Protein AF-S4PP83-F1 (afdb_monomer_lite)

Structure (mmCIF, N/CA/C/O backbone):
data_AF-S4PP83-F1
#
_entry.id   AF-S4PP83-F1
#
loop_
_atom_site.group_PDB
_atom_site.id
_atom_site.type_symbol
_atom_site.label_atom_id
_atom_site.label_alt_id
_atom_site.label_comp_id
_atom_site.label_asym_id
_atom_site.label_entity_id
_atom_site.label_seq_id
_atom_site.pdbx_PDB_ins_code
_atom_site.Cartn_x
_atom_site.Cartn_y
_atom_site.Cartn_z
_atom_site.occupancy
_atom_site.B_iso_or_equiv
_atom_site.auth_seq_id
_atom_site.auth_comp_id
_atom_site.auth_asym_id
_atom_site.auth_atom_id
_atom_site.pdbx_PDB_model_num
ATOM 1 N N . MET A 1 1 ? 0.139 30.162 13.757 1.00 38.66 1 MET A N 1
ATOM 2 C CA . MET A 1 1 ? -0.448 29.524 12.564 1.00 38.66 1 MET A CA 1
ATOM 3 C C . MET A 1 1 ? 0.105 28.121 12.531 1.00 38.66 1 MET A C 1
ATOM 5 O O . MET A 1 1 ? 1.319 27.969 12.560 1.00 38.66 1 MET A O 1
ATOM 9 N N . ASP A 1 2 ? -0.788 27.149 12.654 1.00 43.66 2 ASP A N 1
ATOM 10 C CA . ASP A 1 2 ? -0.506 25.734 12.886 1.00 43.66 2 ASP A CA 1
ATOM 11 C C . ASP A 1 2 ? 0.102 25.111 11.619 1.00 43.66 2 ASP A C 1
ATOM 13 O O . ASP A 1 2 ? -0.594 24.598 10.748 1.00 43.66 2 ASP A O 1
ATOM 17 N N . SER A 1 3 ? 1.416 25.258 11.453 1.00 46.00 3 SER A N 1
ATOM 18 C CA . SER A 1 3 ? 2.167 24.529 10.437 1.00 46.00 3 SER A CA 1
ATOM 19 C C . SER A 1 3 ? 2.406 23.121 10.971 1.00 46.00 3 SER A C 1
ATOM 21 O O . SER A 1 3 ? 3.496 22.829 11.463 1.00 46.00 3 SER A O 1
ATOM 23 N N . ALA A 1 4 ? 1.391 22.253 10.917 1.00 54.12 4 ALA A N 1
ATOM 24 C CA . ALA A 1 4 ? 1.631 20.818 11.023 1.00 54.12 4 ALA A CA 1
ATOM 25 C C . ALA A 1 4 ? 2.751 20.489 10.018 1.00 54.12 4 ALA A C 1
ATOM 27 O O . ALA A 1 4 ? 2.615 20.857 8.845 1.00 54.12 4 ALA A O 1
ATOM 28 N N . PRO A 1 5 ? 3.894 19.918 10.448 1.00 48.09 5 PRO A N 1
ATOM 29 C CA . PRO A 1 5 ? 5.007 19.685 9.543 1.00 48.09 5 PRO A CA 1
ATOM 30 C C . PRO A 1 5 ? 4.471 18.804 8.418 1.00 48.09 5 PRO A C 1
ATOM 32 O O . PRO A 1 5 ? 3.937 17.731 8.716 1.00 48.09 5 PRO A O 1
ATOM 35 N N . PRO A 1 6 ? 4.526 19.242 7.148 1.00 54.16 6 PRO A N 1
ATOM 36 C CA . PRO A 1 6 ? 4.029 18.419 6.072 1.00 54.16 6 PRO A CA 1
ATOM 37 C C . PRO A 1 6 ? 4.766 17.080 6.134 1.00 54.16 6 PRO A C 1
ATOM 39 O O . PRO A 1 6 ? 5.967 16.987 5.894 1.00 54.16 6 PRO A O 1
ATOM 42 N N . ASN A 1 7 ? 3.991 16.033 6.413 1.00 67.50 7 ASN A N 1
ATOM 43 C CA . ASN A 1 7 ? 4.173 14.736 5.795 1.00 67.50 7 ASN A CA 1
ATOM 44 C C . ASN A 1 7 ? 5.353 13.859 6.231 1.00 67.50 7 ASN A C 1
ATOM 46 O O . ASN A 1 7 ? 5.835 13.084 5.413 1.00 67.50 7 ASN A O 1
ATOM 50 N N . GLN A 1 8 ? 5.763 13.835 7.503 1.00 75.06 8 GLN A N 1
ATOM 51 C CA . GLN A 1 8 ? 6.611 12.713 7.963 1.00 75.06 8 GLN A CA 1
ATOM 52 C C . GLN A 1 8 ? 5.969 11.355 7.638 1.00 75.06 8 GLN A C 1
ATOM 54 O O . GLN A 1 8 ? 6.640 10.459 7.135 1.00 75.06 8 GLN A O 1
ATOM 59 N N . TYR A 1 9 ? 4.654 11.245 7.835 1.00 76.31 9 TYR A N 1
ATOM 60 C CA . TYR A 1 9 ? 3.901 10.046 7.485 1.00 76.31 9 TYR A CA 1
ATOM 61 C C . TYR A 1 9 ? 3.899 9.767 5.975 1.00 76.31 9 TYR A C 1
ATOM 63 O O . TYR A 1 9 ? 4.194 8.653 5.562 1.00 76.31 9 TYR A O 1
ATOM 71 N N . GLU A 1 10 ? 3.626 10.764 5.127 1.00 81.94 10 GLU A N 1
ATOM 72 C CA . GLU A 1 10 ? 3.614 10.546 3.673 1.00 81.94 10 GLU A CA 1
ATOM 73 C C . GLU A 1 10 ? 5.014 10.256 3.121 1.00 81.94 10 GLU A C 1
ATOM 75 O O . GLU A 1 10 ? 5.144 9.426 2.230 1.00 81.94 10 GLU A O 1
ATOM 80 N N . GLN A 1 11 ? 6.067 10.872 3.669 1.00 84.81 11 GLN A N 1
ATOM 81 C CA . GLN A 1 11 ? 7.448 10.555 3.301 1.00 84.81 11 GLN A CA 1
ATOM 82 C C . GLN A 1 11 ? 7.832 9.130 3.706 1.00 84.81 11 GLN A C 1
ATOM 84 O O . GLN A 1 11 ? 8.491 8.439 2.929 1.00 84.81 11 GLN A O 1
ATOM 89 N N . GLN A 1 12 ? 7.407 8.667 4.886 1.00 85.50 12 GLN A N 1
ATOM 90 C CA . GLN A 1 12 ? 7.595 7.274 5.302 1.00 85.50 12 GLN A CA 1
ATOM 91 C C . GLN A 1 12 ? 6.813 6.319 4.401 1.00 85.50 12 GLN A C 1
ATOM 93 O O . GLN A 1 12 ? 7.370 5.325 3.944 1.00 85.50 12 GLN A O 1
ATOM 98 N N . LEU A 1 13 ? 5.561 6.655 4.084 1.00 86.38 13 LEU A N 1
ATOM 99 C CA . LEU A 1 13 ? 4.716 5.872 3.189 1.00 86.38 13 LEU A CA 1
ATOM 100 C C . LEU A 1 13 ? 5.334 5.770 1.793 1.00 86.38 13 LEU A C 1
ATOM 102 O O . LEU A 1 13 ? 5.392 4.686 1.225 1.00 86.38 13 LEU A O 1
ATOM 106 N N . TYR A 1 14 ? 5.820 6.889 1.256 1.00 88.12 14 TYR A N 1
ATOM 107 C CA . TYR A 1 14 ? 6.475 6.953 -0.045 1.00 88.12 14 TYR A CA 1
ATOM 108 C C . TYR A 1 14 ? 7.798 6.184 -0.054 1.00 88.12 14 TYR A C 1
ATOM 110 O O . TYR A 1 14 ? 8.065 5.429 -0.983 1.00 88.12 14 TYR A O 1
ATOM 118 N N . SER A 1 15 ? 8.605 6.308 1.002 1.00 88.62 15 SER A N 1
ATOM 119 C CA . SER A 1 15 ? 9.860 5.555 1.129 1.00 88.62 15 SER A CA 1
ATOM 120 C C . SER A 1 15 ? 9.603 4.049 1.213 1.00 88.62 15 SER A C 1
ATOM 122 O O . SER A 1 15 ? 10.264 3.267 0.528 1.00 88.62 15 SER A O 1
ATOM 124 N N . ALA A 1 16 ? 8.602 3.633 1.995 1.00 89.31 16 ALA A N 1
ATOM 125 C CA . ALA A 1 16 ? 8.175 2.242 2.056 1.00 89.31 16 ALA A CA 1
ATOM 126 C C . ALA A 1 16 ? 7.676 1.782 0.679 1.00 89.31 16 ALA A C 1
ATOM 128 O O . ALA A 1 16 ? 8.155 0.777 0.170 1.00 89.31 16 ALA A O 1
ATOM 129 N N . PHE A 1 17 ? 6.817 2.565 0.022 1.00 90.50 17 PHE A N 1
ATOM 130 C CA . PHE A 1 17 ? 6.323 2.286 -1.327 1.00 90.50 17 PHE A CA 1
ATOM 131 C C . PHE A 1 17 ? 7.462 2.070 -2.332 1.00 90.50 17 PHE A C 1
ATOM 133 O O . PHE A 1 17 ? 7.479 1.042 -3.002 1.00 90.50 17 PHE A O 1
ATOM 140 N N . LYS A 1 18 ? 8.459 2.966 -2.390 1.00 89.62 18 LYS A N 1
ATOM 141 C CA . LYS A 1 18 ? 9.611 2.817 -3.299 1.00 89.62 18 LYS A CA 1
ATOM 142 C C . LYS A 1 18 ? 10.476 1.596 -2.974 1.00 89.62 18 LYS A C 1
ATOM 144 O O . LYS A 1 18 ? 11.094 1.046 -3.873 1.00 89.62 18 LYS A O 1
ATOM 149 N N . THR A 1 19 ? 10.482 1.122 -1.727 1.00 90.44 19 THR A N 1
ATOM 150 C CA . THR A 1 19 ? 11.159 -0.139 -1.361 1.00 90.44 19 THR A CA 1
ATOM 151 C C . THR A 1 19 ? 10.511 -1.359 -2.029 1.00 90.44 19 THR A C 1
ATOM 153 O O . THR A 1 19 ? 11.193 -2.341 -2.313 1.00 90.44 19 THR A O 1
ATOM 156 N N . PHE A 1 20 ? 9.202 -1.301 -2.290 1.00 87.94 20 PHE A N 1
ATOM 157 C CA . PHE A 1 20 ? 8.448 -2.378 -2.937 1.00 87.94 20 PHE A CA 1
ATOM 158 C C . PHE A 1 20 ? 8.276 -2.180 -4.455 1.00 87.94 20 PHE A C 1
ATOM 160 O O . PHE A 1 20 ? 7.924 -3.132 -5.152 1.00 87.94 20 PHE A O 1
ATOM 167 N N . ASP A 1 21 ? 8.545 -0.979 -4.974 1.00 87.56 21 ASP A N 1
ATOM 168 C CA . ASP A 1 21 ? 8.549 -0.636 -6.404 1.00 87.56 21 ASP A CA 1
ATOM 169 C C . ASP A 1 21 ? 9.848 -1.114 -7.074 1.00 87.56 21 ASP A C 1
ATOM 171 O O . ASP A 1 21 ? 10.705 -0.335 -7.480 1.00 87.56 21 ASP A O 1
ATOM 175 N N . VAL A 1 22 ? 10.021 -2.437 -7.151 1.00 80.69 22 VAL A N 1
ATOM 176 C CA . VAL A 1 22 ? 11.243 -3.067 -7.691 1.00 80.69 22 VAL A CA 1
ATOM 177 C C . VAL A 1 22 ? 11.420 -2.795 -9.191 1.00 80.69 22 VAL A C 1
ATOM 179 O O . VAL A 1 22 ? 12.533 -2.880 -9.707 1.00 80.69 22 VAL A O 1
ATOM 182 N N . ALA A 1 23 ? 10.330 -2.485 -9.893 1.00 80.50 23 ALA A N 1
ATOM 183 C CA . ALA A 1 23 ? 10.346 -2.201 -11.322 1.00 80.50 23 ALA A CA 1
ATOM 184 C C . ALA A 1 23 ? 10.639 -0.721 -11.643 1.00 80.50 23 ALA A C 1
ATOM 186 O O . ALA A 1 23 ? 10.834 -0.401 -12.814 1.00 80.50 23 ALA A O 1
ATOM 187 N N . ASP A 1 24 ? 10.697 0.150 -10.625 1.00 80.12 24 ASP A N 1
ATOM 188 C CA . ASP A 1 24 ? 10.788 1.613 -10.764 1.00 80.12 24 ASP A CA 1
ATOM 189 C C . ASP A 1 24 ? 9.722 2.167 -11.731 1.00 80.12 24 ASP A C 1
ATOM 191 O O . ASP A 1 24 ? 9.961 3.064 -12.538 1.00 80.12 24 ASP A O 1
ATOM 195 N N . GLU A 1 25 ? 8.529 1.566 -11.683 1.00 84.75 25 GLU A N 1
ATOM 196 C CA . GLU A 1 25 ? 7.385 1.921 -12.531 1.00 84.75 25 GLU A CA 1
ATOM 197 C C . GLU A 1 25 ? 6.431 2.888 -11.810 1.00 84.75 25 GLU A C 1
ATOM 199 O O . GLU A 1 25 ? 5.347 3.191 -12.316 1.00 84.75 25 GLU A O 1
ATOM 204 N N . ASP A 1 26 ? 6.804 3.344 -10.607 1.00 87.31 26 ASP A N 1
ATOM 205 C CA . ASP A 1 26 ? 5.979 4.147 -9.699 1.00 87.31 26 ASP A CA 1
ATOM 206 C C . ASP A 1 26 ? 4.613 3.496 -9.401 1.00 87.31 26 ASP A C 1
ATOM 208 O O . ASP A 1 26 ? 3.616 4.158 -9.070 1.00 87.31 26 ASP A O 1
ATOM 212 N N . ALA A 1 27 ? 4.565 2.165 -9.497 1.00 89.81 27 ALA A N 1
ATOM 213 C CA . ALA A 1 27 ? 3.370 1.362 -9.337 1.00 89.81 27 ALA A CA 1
ATOM 214 C C . ALA A 1 27 ? 3.690 0.029 -8.658 1.00 89.81 27 ALA A C 1
ATOM 216 O O . ALA A 1 27 ? 4.634 -0.665 -9.015 1.00 89.81 27 ALA A O 1
ATOM 217 N N . LEU A 1 28 ? 2.850 -0.354 -7.699 1.00 91.69 28 LEU A N 1
ATOM 218 C CA . LEU A 1 28 ? 2.931 -1.650 -7.043 1.00 91.69 28 LEU A CA 1
ATOM 219 C C . LEU A 1 28 ? 1.931 -2.617 -7.656 1.00 91.69 28 LEU A C 1
ATOM 221 O O . LEU A 1 28 ? 0.775 -2.269 -7.912 1.00 91.69 28 LEU A O 1
ATOM 225 N N . ASP A 1 29 ? 2.364 -3.861 -7.806 1.00 91.94 29 ASP A N 1
ATOM 226 C CA . ASP A 1 29 ? 1.470 -4.982 -8.054 1.00 91.94 29 ASP A CA 1
ATOM 227 C C . ASP A 1 29 ? 0.770 -5.399 -6.750 1.00 91.94 29 ASP A C 1
ATOM 229 O O . ASP A 1 29 ? 1.215 -5.084 -5.639 1.00 91.94 29 ASP A O 1
ATOM 233 N N . ARG A 1 30 ? -0.295 -6.200 -6.869 1.00 91.62 30 ARG A N 1
ATOM 234 C CA . ARG A 1 30 ? -1.111 -6.649 -5.725 1.00 91.62 30 ARG A CA 1
ATOM 235 C C . ARG A 1 30 ? -0.279 -7.243 -4.586 1.00 91.62 30 ARG A C 1
ATOM 237 O O . ARG A 1 3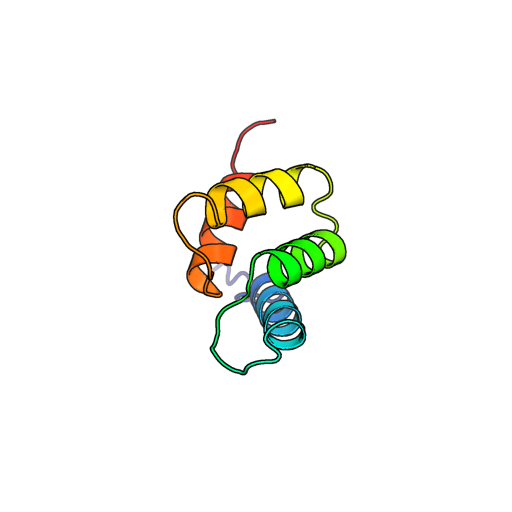0 ? -0.552 -6.983 -3.418 1.00 91.62 30 ARG A O 1
ATOM 244 N N . ARG A 1 31 ? 0.743 -8.042 -4.917 1.00 90.69 31 ARG A N 1
ATOM 245 C CA . ARG A 1 31 ? 1.613 -8.690 -3.922 1.00 90.69 31 ARG A CA 1
ATOM 246 C C . ARG A 1 31 ? 2.462 -7.674 -3.158 1.00 90.69 31 ARG A C 1
ATOM 248 O O . ARG A 1 31 ? 2.555 -7.761 -1.941 1.00 90.69 31 ARG A O 1
ATOM 255 N N . ALA A 1 32 ? 3.048 -6.719 -3.872 1.00 91.31 32 ALA A N 1
ATOM 256 C CA . ALA A 1 32 ? 3.895 -5.681 -3.300 1.00 91.31 32 ALA A CA 1
ATOM 257 C C . ALA A 1 32 ? 3.080 -4.715 -2.421 1.00 91.31 32 ALA A C 1
ATOM 259 O O . ALA A 1 32 ? 3.504 -4.367 -1.323 1.00 91.31 32 ALA A O 1
ATOM 260 N N . ALA A 1 33 ? 1.861 -4.370 -2.847 1.00 91.44 33 ALA A N 1
ATOM 261 C CA . ALA A 1 33 ? 0.938 -3.574 -2.044 1.00 91.44 33 ALA A CA 1
ATOM 262 C C . ALA A 1 33 ? 0.503 -4.288 -0.752 1.00 91.44 33 ALA A C 1
ATOM 264 O O . ALA A 1 33 ? 0.410 -3.646 0.289 1.00 91.44 33 ALA A O 1
ATOM 265 N N . LEU A 1 34 ? 0.285 -5.609 -0.793 1.00 91.06 34 LEU A N 1
ATOM 266 C CA . LEU A 1 34 ? -0.027 -6.397 0.405 1.00 91.06 34 LEU A CA 1
ATOM 267 C C . LEU A 1 34 ? 1.135 -6.373 1.409 1.00 91.06 34 LEU A C 1
ATOM 269 O O . LEU A 1 34 ? 0.923 -6.084 2.579 1.00 91.06 34 LEU A O 1
ATOM 273 N N . GLN A 1 35 ? 2.368 -6.582 0.938 1.00 91.38 35 GLN A N 1
ATOM 274 C CA . GLN A 1 35 ? 3.560 -6.511 1.792 1.00 91.38 35 GLN A CA 1
ATOM 275 C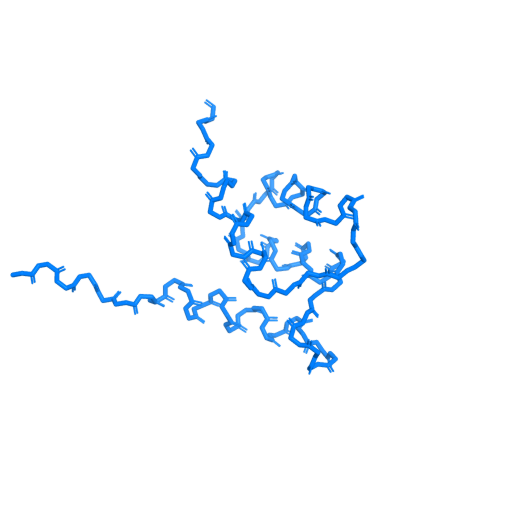 C . GLN A 1 35 ? 3.787 -5.110 2.371 1.00 91.38 35 GLN A C 1
ATOM 277 O O . GLN A 1 35 ? 4.188 -4.978 3.527 1.00 91.38 35 GLN A O 1
ATOM 282 N N . LEU A 1 36 ? 3.504 -4.060 1.593 1.00 91.25 36 LEU A N 1
ATOM 283 C CA . LEU A 1 36 ? 3.514 -2.688 2.090 1.00 91.25 36 LEU A CA 1
ATOM 284 C C . LEU A 1 36 ? 2.480 -2.510 3.208 1.00 91.25 36 LEU A C 1
ATOM 286 O O . LEU A 1 36 ? 2.803 -1.944 4.248 1.00 91.25 36 LEU A O 1
ATOM 290 N N . CYS A 1 37 ? 1.259 -3.016 3.026 1.00 91.12 37 CYS A N 1
ATOM 291 C CA . CYS A 1 37 ? 0.234 -2.969 4.063 1.00 91.12 37 CYS A CA 1
ATOM 292 C C . CYS A 1 37 ? 0.638 -3.718 5.339 1.00 91.12 37 CYS A C 1
ATOM 294 O O . CYS A 1 37 ? 0.420 -3.193 6.432 1.00 91.12 37 CYS A O 1
ATOM 296 N N . ASP A 1 38 ? 1.265 -4.887 5.206 1.00 89.00 38 ASP A N 1
ATOM 297 C CA . ASP A 1 3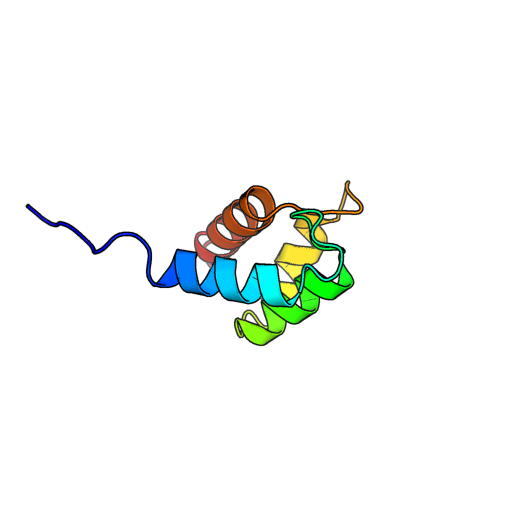8 ? 1.803 -5.650 6.336 1.00 89.00 38 ASP A CA 1
ATOM 298 C C . ASP A 1 38 ? 2.909 -4.864 7.057 1.00 89.00 38 ASP A C 1
ATOM 300 O O . ASP A 1 38 ? 2.913 -4.771 8.285 1.00 89.00 38 ASP A O 1
ATOM 304 N N . SER A 1 39 ? 3.811 -4.223 6.304 1.00 88.69 39 SER A N 1
ATOM 305 C CA . SER A 1 39 ? 4.873 -3.373 6.860 1.00 88.69 39 SER A CA 1
ATOM 306 C C . SER A 1 39 ? 4.332 -2.139 7.584 1.00 88.69 39 SER A C 1
ATOM 308 O O . SER A 1 39 ? 4.982 -1.637 8.498 1.00 88.69 39 SER A O 1
ATOM 310 N N . LEU A 1 40 ? 3.168 -1.639 7.170 1.00 86.25 40 LEU A N 1
ATOM 311 C CA . LEU A 1 40 ? 2.458 -0.534 7.816 1.00 86.25 40 LEU A CA 1
ATOM 312 C C . LEU A 1 40 ? 1.554 -1.004 8.962 1.00 86.25 40 LEU A C 1
ATOM 314 O O . LEU A 1 40 ? 0.858 -0.181 9.552 1.00 86.25 40 LEU A O 1
ATOM 318 N N . GLN A 1 41 ? 1.560 -2.306 9.268 1.00 86.88 41 GLN A N 1
ATOM 319 C CA . GLN A 1 41 ? 0.748 -2.929 10.311 1.00 86.88 41 GLN A CA 1
ATOM 320 C C . GLN A 1 41 ? -0.748 -2.625 10.144 1.00 86.88 41 GLN A C 1
ATOM 322 O O . GLN A 1 41 ? -1.460 -2.382 11.113 1.00 86.88 41 GLN A O 1
ATOM 327 N N . LEU A 1 42 ? -1.230 -2.626 8.896 1.00 84.12 42 LEU A N 1
ATOM 328 C CA . LEU A 1 42 ? -2.642 -2.380 8.587 1.00 84.12 42 LEU A CA 1
ATOM 329 C C . LEU A 1 42 ? -3.536 -3.611 8.809 1.00 84.12 42 LEU A 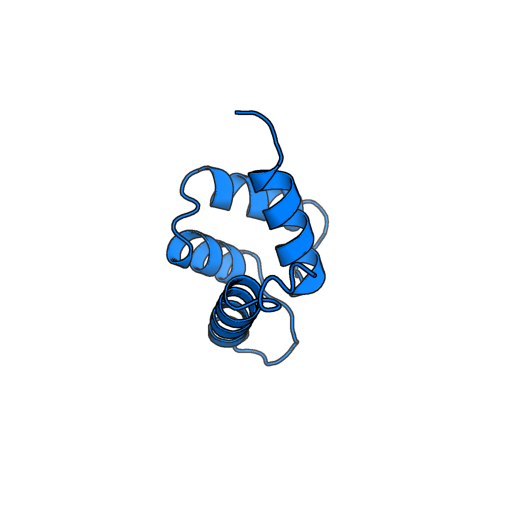C 1
ATOM 331 O O . LEU A 1 42 ? -4.746 -3.497 8.621 1.00 84.12 42 LEU A O 1
ATOM 335 N N . GLU A 1 43 ? -2.961 -4.755 9.199 1.00 83.31 43 GLU A N 1
ATOM 336 C CA . GLU A 1 43 ? -3.657 -6.011 9.533 1.00 83.31 43 GLU A CA 1
A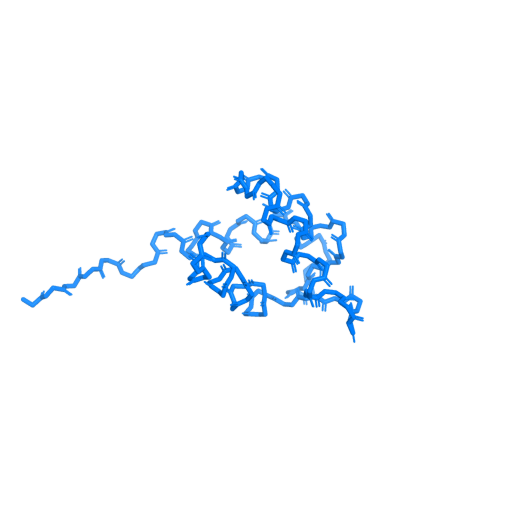TOM 337 C C . GLU A 1 43 ? -4.802 -6.314 8.536 1.00 83.31 43 GLU A C 1
ATOM 339 O O . GLU A 1 43 ? -4.605 -6.256 7.318 1.00 83.31 43 GLU A O 1
ATOM 344 N N . ASP A 1 44 ? -6.021 -6.578 9.020 1.00 81.69 44 ASP A N 1
ATOM 345 C CA . ASP A 1 44 ? -7.201 -6.859 8.191 1.00 81.69 44 ASP A CA 1
ATOM 346 C C . ASP A 1 44 ? -7.576 -5.711 7.234 1.00 81.69 44 ASP A C 1
ATOM 348 O O . ASP A 1 44 ? -8.091 -5.940 6.133 1.00 81.69 44 ASP A O 1
ATOM 352 N N . ARG A 1 45 ? -7.283 -4.457 7.607 1.00 85.56 45 ARG A N 1
ATOM 353 C CA . ARG A 1 45 ? -7.565 -3.282 6.761 1.00 85.56 45 ARG A CA 1
ATOM 354 C C . ARG A 1 45 ? -6.657 -3.246 5.538 1.00 85.56 45 ARG A C 1
ATOM 356 O O . ARG A 1 45 ? -7.074 -2.766 4.487 1.00 85.56 45 ARG A O 1
ATOM 363 N N . GLY A 1 46 ? -5.443 -3.781 5.655 1.00 87.94 46 GLY A N 1
ATOM 364 C CA . GLY A 1 46 ? -4.491 -3.900 4.556 1.00 87.94 46 GLY A CA 1
ATOM 365 C C . GLY A 1 46 ? -5.018 -4.785 3.430 1.00 87.94 46 GLY A C 1
ATOM 366 O O . GLY A 1 46 ? -5.022 -4.388 2.265 1.00 87.94 46 GLY A O 1
ATOM 367 N N . ALA A 1 47 ? -5.547 -5.957 3.782 1.00 88.31 47 ALA A N 1
ATOM 368 C CA . ALA A 1 47 ? -6.135 -6.878 2.815 1.00 88.31 47 ALA A CA 1
ATOM 369 C C . ALA A 1 47 ? -7.365 -6.273 2.118 1.00 88.31 47 ALA A C 1
ATOM 371 O O . ALA A 1 47 ? -7.470 -6.352 0.893 1.00 88.31 47 ALA A O 1
ATOM 372 N N . ALA A 1 48 ? -8.256 -5.618 2.870 1.00 89.25 48 ALA A N 1
ATOM 373 C CA . ALA A 1 48 ? -9.432 -4.946 2.312 1.00 89.25 48 ALA A CA 1
ATOM 374 C C . ALA A 1 48 ? -9.059 -3.770 1.389 1.00 89.25 48 ALA A C 1
ATOM 376 O O . ALA A 1 48 ? -9.652 -3.601 0.320 1.00 89.25 48 ALA A O 1
ATOM 377 N N . LEU A 1 49 ? -8.044 -2.985 1.770 1.00 90.88 49 LEU A N 1
ATOM 378 C CA . LEU A 1 49 ? -7.487 -1.917 0.944 1.00 90.88 49 LEU A CA 1
ATOM 379 C C . LEU A 1 49 ? -6.963 -2.472 -0.378 1.00 90.88 49 LEU A C 1
ATOM 381 O O . LEU A 1 49 ? -7.343 -1.978 -1.436 1.00 90.88 49 LEU A O 1
ATOM 385 N N . VAL A 1 50 ? -6.115 -3.499 -0.329 1.00 91.88 50 VAL A N 1
ATOM 386 C CA . VAL A 1 50 ? -5.541 -4.122 -1.528 1.00 91.88 50 VAL A CA 1
ATOM 387 C C . VAL A 1 50 ? -6.635 -4.745 -2.392 1.00 91.88 50 VAL A C 1
ATOM 389 O O . VAL A 1 50 ? -6.619 -4.579 -3.607 1.00 91.88 50 VAL A O 1
ATOM 392 N N . ASP A 1 51 ? -7.632 -5.404 -1.812 1.00 90.81 51 ASP A N 1
ATOM 393 C CA . ASP A 1 51 ? -8.731 -5.967 -2.597 1.00 90.81 51 ASP A CA 1
ATOM 394 C C . ASP A 1 51 ? -9.522 -4.881 -3.344 1.00 90.81 51 ASP A C 1
ATOM 396 O O . ASP A 1 51 ? -9.710 -4.964 -4.557 1.00 90.81 51 ASP A O 1
ATOM 400 N N . SER A 1 52 ? -9.874 -3.794 -2.651 1.00 89.62 52 SER A N 1
ATOM 401 C CA . SER A 1 52 ? -10.542 -2.630 -3.245 1.00 89.62 52 SER A CA 1
ATOM 402 C C . SER A 1 52 ? -9.687 -1.954 -4.322 1.00 89.62 52 SER A C 1
ATOM 404 O O . SER A 1 52 ? -10.169 -1.623 -5.411 1.00 89.62 52 SER A O 1
ATOM 406 N N . LEU A 1 53 ? -8.393 -1.780 -4.044 1.00 90.38 53 LEU A N 1
ATOM 407 C CA . LEU A 1 53 ? -7.462 -1.102 -4.933 1.00 90.38 53 LEU A CA 1
ATOM 408 C C . LEU A 1 53 ? -7.243 -1.905 -6.216 1.00 90.38 53 LEU A C 1
ATOM 410 O O . LEU A 1 53 ? -7.253 -1.313 -7.285 1.00 90.38 53 LEU A O 1
ATOM 414 N N . PHE A 1 54 ? -7.123 -3.229 -6.136 1.00 92.12 54 PHE A N 1
ATOM 415 C CA . PHE A 1 54 ? -6.823 -4.101 -7.278 1.00 92.12 54 PHE A CA 1
ATOM 416 C C . PHE A 1 54 ? -8.062 -4.770 -7.896 1.00 92.12 54 PHE A C 1
ATOM 418 O O . PHE A 1 54 ? -7.937 -5.588 -8.803 1.00 92.12 54 PHE A O 1
ATOM 425 N N . ARG A 1 55 ? -9.280 -4.401 -7.474 1.00 88.44 55 ARG A N 1
ATOM 426 C CA . ARG A 1 55 ? -10.529 -4.985 -7.997 1.00 88.44 55 ARG A CA 1
ATOM 427 C C . ARG A 1 55 ? -10.709 -4.816 -9.509 1.00 88.44 55 ARG A C 1
ATOM 429 O O . ARG A 1 55 ? -11.326 -5.656 -10.155 1.00 88.44 55 ARG A O 1
ATOM 436 N N . SER A 1 56 ? -10.215 -3.710 -10.064 1.00 84.38 56 SER A N 1
ATOM 437 C CA . SER A 1 56 ? -10.379 -3.341 -11.479 1.00 84.38 56 SER A CA 1
ATOM 438 C C . SER A 1 56 ? -9.062 -3.004 -12.180 1.00 84.38 56 SER A C 1
ATOM 440 O O . SER A 1 56 ? -9.082 -2.439 -13.272 1.00 84.38 56 SER A O 1
ATOM 442 N N . ARG A 1 57 ? -7.920 -3.258 -11.533 1.00 86.69 57 ARG A N 1
ATOM 443 C CA . ARG A 1 57 ? -6.591 -2.875 -12.023 1.00 86.69 57 ARG A CA 1
ATOM 444 C C . ARG A 1 57 ? -5.540 -3.850 -11.517 1.00 86.69 57 ARG A C 1
ATOM 446 O O . ARG A 1 57 ? -5.619 -4.319 -10.388 1.00 86.69 57 ARG A O 1
ATOM 453 N N . GLU A 1 58 ? -4.540 -4.113 -12.346 1.00 87.88 58 GLU A N 1
ATOM 454 C CA . GLU A 1 58 ? -3.435 -5.018 -12.007 1.00 87.88 58 GLU A CA 1
ATOM 455 C C . GLU A 1 58 ? -2.327 -4.313 -11.212 1.00 87.88 58 GLU A C 1
ATOM 457 O O . GLU A 1 58 ? -1.583 -4.962 -10.479 1.00 87.88 58 GLU A O 1
ATOM 462 N N . ARG A 1 59 ? -2.260 -2.978 -11.318 1.00 89.56 59 ARG A N 1
ATOM 463 C CA . ARG A 1 59 ? -1.232 -2.117 -10.725 1.00 89.56 59 ARG A CA 1
ATOM 464 C C . ARG A 1 59 ? -1.838 -0.901 -10.040 1.00 89.56 59 ARG A C 1
ATOM 466 O O . ARG A 1 59 ? -2.860 -0.377 -10.494 1.00 89.56 59 ARG A O 1
ATOM 473 N N . ALA A 1 60 ? -1.186 -0.433 -8.980 1.00 90.75 60 ALA A N 1
ATOM 474 C CA . ALA A 1 60 ? -1.601 0.752 -8.248 1.00 90.75 60 ALA A CA 1
ATOM 475 C C . ALA A 1 60 ? -0.442 1.714 -7.982 1.00 90.75 60 ALA A C 1
ATOM 477 O O . ALA A 1 60 ? 0.584 1.333 -7.424 1.00 90.75 60 ALA A O 1
ATOM 478 N N . THR A 1 61 ? -0.630 2.981 -8.343 1.00 92.12 61 THR A N 1
ATOM 479 C CA . THR A 1 61 ? 0.368 4.032 -8.101 1.00 92.12 61 THR A CA 1
ATOM 480 C C . THR A 1 61 ? 0.341 4.517 -6.655 1.00 92.12 61 THR A C 1
ATOM 482 O O . THR A 1 61 ? -0.641 4.312 -5.934 1.00 92.12 61 THR A O 1
ATOM 485 N N . PHE A 1 62 ? 1.387 5.232 -6.234 1.00 90.06 62 PHE A N 1
ATOM 486 C CA . PHE A 1 62 ? 1.460 5.802 -4.885 1.00 90.06 62 PHE A CA 1
ATOM 487 C C . PHE A 1 62 ? 0.233 6.654 -4.536 1.00 90.06 62 PHE A C 1
ATOM 489 O O . PHE A 1 62 ? -0.361 6.482 -3.474 1.00 90.06 62 PHE A O 1
ATOM 496 N N . ALA A 1 63 ? -0.196 7.530 -5.451 1.00 89.62 63 ALA A N 1
ATOM 497 C CA . ALA A 1 63 ? -1.366 8.381 -5.242 1.00 89.62 63 ALA A CA 1
ATOM 498 C C . ALA A 1 63 ? -2.637 7.552 -5.009 1.00 89.62 63 ALA A C 1
ATOM 500 O O . ALA A 1 63 ? -3.416 7.835 -4.103 1.00 89.62 63 ALA A O 1
ATOM 501 N N . GLN A 1 64 ? -2.818 6.489 -5.794 1.00 91.12 64 GLN A N 1
ATOM 502 C CA . GLN A 1 64 ? -3.958 5.592 -5.661 1.00 91.12 64 GLN A CA 1
ATOM 503 C C . GLN A 1 64 ? -3.935 4.832 -4.334 1.00 91.12 64 GLN A C 1
ATOM 505 O O . GLN A 1 64 ? -4.959 4.765 -3.655 1.00 91.12 64 GLN A O 1
ATOM 510 N N . PHE A 1 65 ? -2.778 4.280 -3.965 1.00 90.56 65 PHE A N 1
ATOM 511 C CA . PHE A 1 65 ? -2.593 3.584 -2.697 1.00 90.56 65 PHE A CA 1
ATOM 512 C C . PHE A 1 65 ? -2.853 4.516 -1.514 1.00 90.56 65 PHE A C 1
ATOM 514 O O . PHE A 1 65 ? -3.645 4.184 -0.638 1.00 90.56 65 PHE A O 1
ATOM 521 N N . ARG A 1 66 ? -2.267 5.718 -1.526 1.00 89.56 66 ARG A N 1
ATOM 522 C CA . ARG A 1 66 ? -2.466 6.746 -0.500 1.00 89.56 66 ARG A CA 1
ATOM 523 C C . ARG A 1 66 ? -3.939 7.124 -0.356 1.00 89.56 66 ARG A C 1
ATOM 525 O O . ARG A 1 66 ? -4.443 7.162 0.761 1.00 89.56 66 ARG A O 1
ATOM 532 N N . SER A 1 67 ? -4.633 7.397 -1.461 1.00 89.00 67 SER A N 1
ATOM 533 C CA . SER A 1 67 ? -6.063 7.724 -1.425 1.00 89.00 67 SER A CA 1
ATOM 534 C C . SER A 1 67 ? -6.897 6.572 -0.870 1.00 89.00 67 SER A C 1
ATOM 536 O O . SER A 1 67 ? -7.780 6.807 -0.050 1.00 89.00 67 SER A O 1
ATOM 538 N N . GLY A 1 68 ? -6.602 5.332 -1.273 1.00 88.94 68 GLY A N 1
ATOM 539 C CA . GLY A 1 68 ? -7.273 4.155 -0.727 1.00 88.94 68 GLY A CA 1
ATOM 540 C C . GLY A 1 68 ? -7.003 3.977 0.767 1.00 88.94 68 GLY A C 1
ATOM 541 O O . GLY A 1 68 ? -7.927 3.707 1.527 1.00 88.94 68 GLY A O 1
ATOM 542 N N . LEU A 1 69 ? -5.757 4.175 1.199 1.00 87.50 69 LEU A N 1
ATOM 543 C CA . LEU A 1 69 ? -5.351 4.071 2.596 1.00 87.50 69 LEU A CA 1
ATOM 544 C C . LEU A 1 69 ? -6.061 5.108 3.464 1.00 87.50 69 LEU A C 1
ATOM 546 O O . LEU A 1 69 ? -6.601 4.759 4.507 1.00 87.50 69 LEU A O 1
ATOM 550 N N . LEU A 1 70 ? -6.115 6.363 3.015 1.00 86.12 70 LEU A N 1
ATOM 551 C CA . LEU A 1 70 ? -6.860 7.414 3.704 1.00 86.12 70 LEU A CA 1
ATOM 552 C C . LEU A 1 70 ? -8.342 7.050 3.823 1.00 86.12 70 LEU A C 1
ATOM 554 O O . LEU A 1 70 ? -8.893 7.152 4.910 1.00 86.12 70 LEU A O 1
ATOM 558 N N . ALA A 1 71 ? -8.960 6.540 2.755 1.00 85.50 71 ALA A N 1
ATOM 559 C CA . ALA A 1 71 ? -10.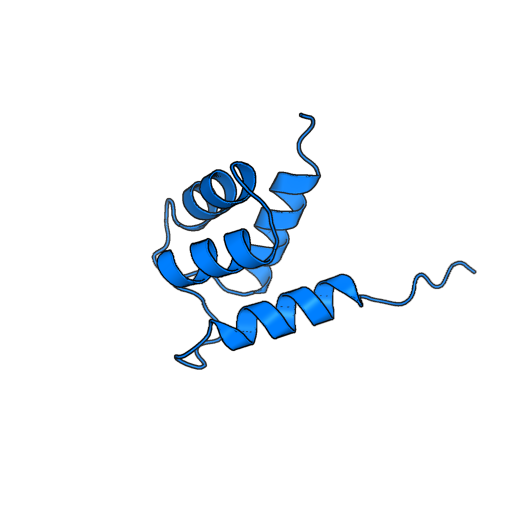347 6.082 2.802 1.00 85.50 71 ALA A CA 1
ATOM 560 C C . ALA A 1 71 ? -10.555 4.900 3.771 1.00 85.50 71 ALA A C 1
ATOM 562 O O . ALA A 1 71 ? -11.576 4.836 4.448 1.00 85.50 71 ALA A O 1
ATOM 563 N N . ALA A 1 72 ? -9.589 3.980 3.869 1.00 82.50 72 ALA A N 1
ATOM 564 C CA . ALA A 1 72 ? -9.632 2.852 4.801 1.00 82.50 72 ALA A CA 1
ATOM 565 C C . ALA A 1 72 ? -9.412 3.268 6.270 1.00 82.50 72 ALA A C 1
ATOM 567 O O . ALA A 1 72 ? -9.868 2.576 7.178 1.00 82.50 72 ALA A O 1
ATOM 568 N N . LEU A 1 73 ? -8.707 4.377 6.510 1.00 79.00 73 LEU A N 1
ATOM 569 C CA . LEU A 1 73 ? -8.480 4.943 7.843 1.00 79.00 73 LEU A CA 1
ATOM 570 C C . LEU A 1 73 ? -9.623 5.864 8.298 1.00 79.00 73 LEU A C 1
ATOM 572 O O . LEU A 1 73 ? -9.880 5.941 9.495 1.00 79.00 73 LEU A O 1
ATOM 576 N N . ASP A 1 74 ? -10.290 6.536 7.357 1.00 76.81 74 ASP A N 1
ATOM 577 C CA . ASP A 1 74 ? -11.403 7.467 7.603 1.00 76.81 74 ASP A CA 1
ATOM 578 C C . ASP A 1 74 ? -12.769 6.756 7.688 1.00 76.81 74 ASP A C 1
ATOM 580 O O . ASP A 1 74 ? -13.763 7.330 8.131 1.00 76.81 74 ASP A O 1
ATOM 584 N N . ALA A 1 75 ? -12.836 5.481 7.289 1.00 64.12 75 ALA A N 1
ATOM 585 C CA . ALA A 1 75 ? -14.029 4.665 7.465 1.00 64.12 75 ALA A CA 1
ATOM 586 C C . ALA A 1 75 ? -14.304 4.429 8.969 1.00 64.12 75 ALA A C 1
ATOM 588 O O . ALA A 1 75 ? -13.422 3.924 9.672 1.00 64.12 75 ALA A O 1
ATOM 589 N N . PRO A 1 76 ? -15.508 4.761 9.483 1.00 48.69 76 PRO A N 1
ATOM 590 C CA . PRO A 1 76 ? -15.867 4.459 10.864 1.00 48.69 76 PRO A CA 1
ATOM 591 C C . PRO A 1 76 ? -15.873 2.938 11.066 1.00 48.69 76 PRO A C 1
ATOM 593 O O . PRO A 1 76 ? -16.470 2.212 10.269 1.00 48.69 76 PRO A O 1
ATOM 596 N N . ALA A 1 77 ? -15.158 2.481 12.098 1.00 50.28 77 ALA A N 1
ATOM 597 C CA . ALA A 1 77 ? -15.094 1.078 12.510 1.00 50.28 77 ALA A CA 1
ATOM 598 C C . ALA A 1 77 ? -16.445 0.560 13.022 1.00 50.28 77 ALA A C 1
ATOM 600 O O . ALA A 1 77 ? -17.185 1.358 13.645 1.00 50.28 77 ALA A O 1
#

pLDDT: mean 82.82, std 13.03, range [38.66, 92.12]

Foldseek 3Di:
DDPPPPDPPVVVLVVLQVVLPPVVPQKHFLVSQLVSCVVVVVPPLSNVLSCVLPVPHRIDHSVSSVVSVVVSVPDDD

Radius of gyration: 12.68 Å; chains: 1; bounding box: 27×38×25 Å

Organism: NCBI:txid116150

Sequence (77 aa):
MDSAPPNQYEQQLYSAFKTFDVADEDALDRRAALQLCDSLQLEDRGAALVDSLFRSRERATFAQFRSGLLAALDAPA

Secondary structure (DSSP, 8-state):
-----TTHHHHHHHHHHHHH-TT-SSEEEHHHHHHHHHHTT-HHHHHHHHHHHHSS-SEEEHHHHHHHHHHHHHS--